Protein AF-A0A936NBI6-F1 (afdb_monomer)

pLDDT: mean 88.74, std 15.06, range [46.38, 98.56]

InterPro domains:
  IPR000383 Xaa-Pro dipeptidyl-peptidase-like domain [PF02129] (33-80)
  IPR029058 Alpha/Beta hydrolase fold [G3DSA:3.40.50.1820] (1-84)
  IPR029058 Alpha/Beta hydrolase fold [SSF53474] (5-81)

Radius of gyration: 18.68 Å; Cα contacts (8 Å, |Δi|>4): 104; chains: 1; bounding box: 45×21×60 Å

Secondary structure (DSSP, 8-state):
---HHHHHHHHHHHHHHHHTSTT--EEETTEE--EEEEETHHHHHHHHHTTT-----EEEEET--S-HHHHH-TT------PPPP-

Solvent-accessible surface area (backbone atoms only — not comparable to full-atom values): 5291 Å² total; per-residue (Å²): 134,94,46,60,70,61,56,22,49,55,49,51,55,50,48,51,53,46,38,70,38,91,86,52,58,60,81,46,95,75,33,32,71,36,70,50,73,30,50,40,68,54,8,24,52,54,59,39,26,62,73,80,52,81,63,60,80,43,80,46,58,37,79,44,51,96,42,69,65,54,71,78,46,76,75,78,69,82,84,76,77,71,87,83,86,130

Structure (mmCIF, N/CA/C/O backbone):
data_AF-A0A936NBI6-F1
#
_entry.id   AF-A0A936NBI6-F1
#
loop_
_atom_site.group_PDB
_atom_site.id
_atom_site.type_symbol
_atom_site.label_atom_id
_atom_site.label_alt_id
_atom_site.label_comp_id
_atom_site.label_asym_id
_atom_site.label_entity_id
_atom_site.label_seq_id
_atom_site.pdbx_PDB_ins_code
_atom_site.Cartn_x
_atom_site.Cartn_y
_atom_site.Cartn_z
_atom_site.occupancy
_atom_site.B_iso_or_equiv
_atom_site.auth_seq_id
_atom_site.auth_comp_id
_atom_site.auth_asym_id
_atom_site.auth_atom_id
_atom_site.pdbx_PDB_model_num
ATOM 1 N N . MET A 1 1 ? 17.7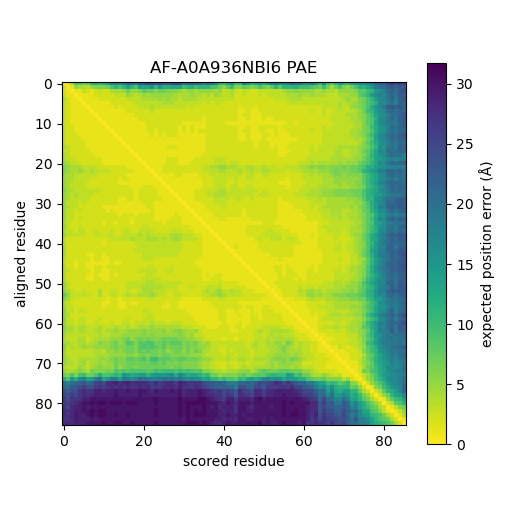72 -5.544 -1.086 1.00 60.34 1 MET A N 1
ATOM 2 C CA . MET A 1 1 ? 17.465 -4.293 -1.800 1.00 60.34 1 MET A CA 1
ATOM 3 C C . MET A 1 1 ? 16.917 -4.702 -3.154 1.00 60.34 1 MET A C 1
ATOM 5 O O . MET A 1 1 ? 17.629 -5.386 -3.884 1.00 60.34 1 MET A O 1
ATOM 9 N N . ASN A 1 2 ? 15.654 -4.380 -3.415 1.00 76.19 2 ASN A N 1
ATOM 10 C CA . ASN A 1 2 ? 14.796 -4.887 -4.484 1.00 76.19 2 ASN A CA 1
ATOM 11 C C . ASN A 1 2 ? 14.435 -6.385 -4.374 1.00 76.19 2 ASN A C 1
ATOM 13 O O . ASN A 1 2 ? 14.705 -7.170 -5.285 1.00 76.19 2 ASN A O 1
ATOM 17 N N . ASP A 1 3 ? 13.840 -6.767 -3.240 1.00 88.75 3 ASP A N 1
ATOM 18 C CA . ASP A 1 3 ? 13.175 -8.065 -3.030 1.00 88.75 3 ASP A CA 1
ATOM 19 C C . ASP A 1 3 ? 11.666 -7.814 -2.837 1.00 88.75 3 ASP A C 1
ATOM 21 O O . ASP A 1 3 ? 11.282 -7.343 -1.764 1.00 88.75 3 ASP A O 1
ATOM 25 N N . PRO A 1 4 ? 10.818 -8.092 -3.850 1.00 87.50 4 PRO A N 1
ATOM 26 C CA . PRO A 1 4 ? 9.393 -7.771 -3.799 1.00 87.50 4 PRO A CA 1
ATOM 27 C C . PRO A 1 4 ? 8.656 -8.410 -2.621 1.00 87.50 4 PRO A C 1
ATOM 29 O O . PRO A 1 4 ? 7.774 -7.786 -2.043 1.00 87.50 4 PRO A O 1
ATOM 32 N N . GLU A 1 5 ? 9.030 -9.627 -2.222 1.00 90.38 5 GLU A N 1
ATOM 33 C CA . GLU A 1 5 ? 8.354 -10.284 -1.108 1.00 90.38 5 GLU A CA 1
ATOM 34 C C . GLU A 1 5 ? 8.724 -9.653 0.231 1.00 90.38 5 GLU A C 1
ATOM 36 O O . GLU A 1 5 ? 7.867 -9.475 1.092 1.00 90.38 5 GLU A O 1
ATOM 41 N N . ARG A 1 6 ? 10.009 -9.344 0.447 1.00 94.50 6 ARG A N 1
ATOM 42 C CA . ARG A 1 6 ? 10.440 -8.702 1.698 1.00 94.50 6 ARG A CA 1
ATOM 43 C C . 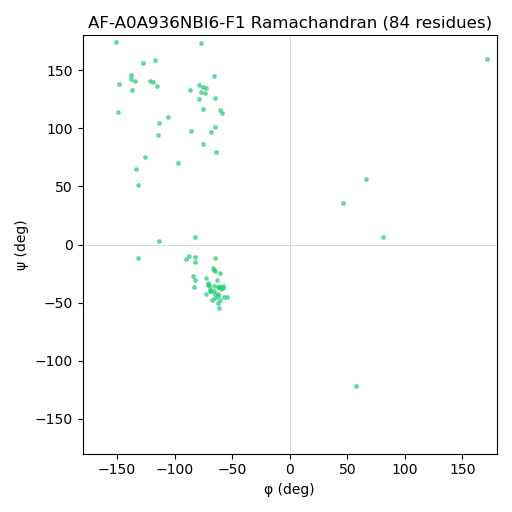ARG A 1 6 ? 9.907 -7.285 1.801 1.00 94.50 6 ARG A C 1
ATOM 45 O O . ARG A 1 6 ? 9.342 -6.938 2.825 1.00 94.50 6 ARG A O 1
ATOM 52 N N . GLU A 1 7 ? 10.052 -6.504 0.742 1.00 94.19 7 GLU A N 1
ATOM 53 C CA . GLU A 1 7 ? 9.650 -5.100 0.760 1.00 94.19 7 GLU A CA 1
ATOM 54 C C . GLU A 1 7 ? 8.129 -4.951 0.797 1.00 94.19 7 GLU A C 1
ATOM 56 O O . GLU A 1 7 ? 7.627 -4.068 1.482 1.00 94.19 7 GLU A O 1
ATOM 61 N N . GLY A 1 8 ? 7.386 -5.844 0.134 1.00 95.50 8 GLY A N 1
ATOM 62 C CA . GLY A 1 8 ? 5.937 -5.917 0.291 1.00 95.50 8 GLY A CA 1
ATOM 63 C C . GLY A 1 8 ? 5.537 -6.217 1.739 1.00 95.50 8 GLY A C 1
ATOM 64 O O . GLY A 1 8 ? 4.719 -5.490 2.291 1.00 95.50 8 GLY A O 1
ATOM 65 N N . ARG A 1 9 ? 6.163 -7.218 2.382 1.00 96.50 9 ARG A N 1
ATOM 66 C CA . ARG A 1 9 ? 5.921 -7.543 3.803 1.00 96.50 9 ARG A CA 1
ATOM 67 C C . ARG A 1 9 ? 6.241 -6.384 4.743 1.00 96.50 9 ARG A C 1
ATOM 69 O O . ARG A 1 9 ? 5.510 -6.170 5.703 1.00 96.50 9 ARG A O 1
ATOM 76 N N . ASP A 1 10 ? 7.297 -5.625 4.464 1.00 97.31 10 ASP A N 1
ATOM 77 C CA . ASP A 1 10 ? 7.619 -4.433 5.251 1.00 97.31 10 ASP A CA 1
ATOM 78 C C . ASP A 1 10 ? 6.478 -3.401 5.180 1.00 97.31 10 ASP A C 1
ATOM 80 O O . ASP A 1 10 ? 6.154 -2.787 6.193 1.00 97.31 10 ASP A O 1
ATOM 84 N N . VAL A 1 11 ? 5.809 -3.248 4.027 1.00 97.44 11 VAL A N 1
ATOM 85 C CA . VAL A 1 11 ? 4.614 -2.392 3.916 1.00 97.44 11 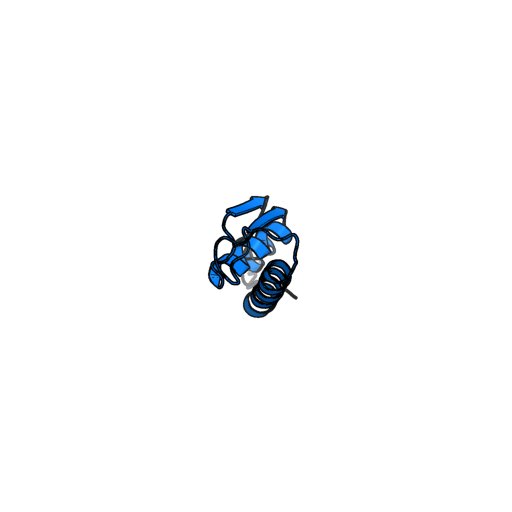VAL A CA 1
ATOM 86 C C . VAL A 1 11 ? 3.429 -2.964 4.696 1.00 97.44 11 VAL A C 1
ATOM 88 O O . VAL A 1 11 ? 2.752 -2.188 5.362 1.00 97.44 11 VAL A O 1
ATOM 91 N N . GLN A 1 12 ? 3.202 -4.284 4.688 1.00 97.38 12 GLN A N 1
ATOM 92 C CA . GLN A 1 12 ? 2.129 -4.904 5.490 1.00 97.38 12 GLN A CA 1
ATOM 93 C C . GLN A 1 12 ? 2.289 -4.572 6.979 1.00 97.38 12 GLN A C 1
ATOM 95 O O . GLN A 1 12 ? 1.353 -4.104 7.612 1.00 97.38 12 GLN A O 1
ATOM 100 N N . ILE A 1 13 ? 3.513 -4.683 7.511 1.00 98.00 13 ILE A N 1
ATOM 101 C CA . ILE A 1 13 ? 3.817 -4.330 8.908 1.00 98.00 13 ILE A CA 1
ATOM 102 C C . ILE A 1 13 ? 3.528 -2.847 9.187 1.00 98.00 13 ILE A C 1
ATOM 104 O O . ILE A 1 13 ? 3.086 -2.488 10.279 1.00 98.00 13 ILE A O 1
ATOM 108 N N . LEU A 1 14 ? 3.789 -1.962 8.221 1.00 97.88 14 LEU A N 1
ATOM 109 C CA . LEU A 1 14 ? 3.461 -0.545 8.365 1.00 97.88 14 LEU A CA 1
ATOM 110 C C . LEU A 1 14 ? 1.948 -0.303 8.348 1.00 97.88 14 LEU A C 1
ATOM 112 O O . LEU A 1 14 ? 1.487 0.529 9.125 1.00 97.88 14 LEU A O 1
ATOM 116 N N . LEU A 1 15 ? 1.185 -1.016 7.515 1.00 97.88 15 LEU A N 1
ATOM 117 C CA . LEU A 1 15 ? -0.280 -0.935 7.488 1.00 97.88 15 LEU A CA 1
ATOM 118 C C . LEU A 1 15 ? -0.880 -1.451 8.798 1.00 97.88 15 LEU A C 1
ATOM 120 O O . LEU A 1 15 ? -1.663 -0.733 9.417 1.00 97.88 15 LEU A O 1
ATOM 124 N N . ASP A 1 16 ? -0.416 -2.602 9.292 1.00 97.88 16 ASP A N 1
ATOM 125 C CA . ASP A 1 16 ? -0.785 -3.126 10.612 1.00 97.88 16 ASP A CA 1
ATOM 126 C C . ASP A 1 16 ? -0.510 -2.080 11.698 1.00 97.88 16 ASP A C 1
ATOM 128 O O . ASP A 1 16 ? -1.352 -1.785 12.547 1.00 97.88 16 ASP A O 1
ATOM 132 N N . ARG A 1 17 ? 0.663 -1.438 11.640 1.00 98.31 17 ARG A N 1
ATOM 133 C CA . ARG A 1 17 ? 1.030 -0.411 12.612 1.00 98.31 17 ARG A CA 1
ATOM 134 C C . ARG A 1 17 ? 0.153 0.835 12.522 1.00 98.31 17 ARG A C 1
ATOM 136 O O . ARG A 1 17 ? -0.117 1.446 13.557 1.00 98.31 17 ARG A O 1
ATOM 143 N N . VAL A 1 18 ? -0.264 1.232 11.321 1.00 98.06 18 VAL A N 1
ATOM 144 C CA . VAL A 1 18 ? -1.223 2.328 11.121 1.00 98.06 18 VAL A CA 1
ATOM 145 C C . VAL A 1 18 ? -2.575 1.953 11.719 1.00 98.06 18 VAL A C 1
ATOM 147 O O . VAL A 1 18 ? -3.143 2.771 12.435 1.00 98.06 18 VAL A O 1
ATOM 150 N N . ALA A 1 19 ? -3.039 0.718 11.521 1.00 98.25 19 ALA A N 1
ATOM 151 C CA . ALA A 1 19 ? -4.299 0.231 12.081 1.00 98.25 19 ALA A CA 1
ATOM 152 C C . ALA A 1 19 ? -4.333 0.253 13.623 1.00 98.25 19 ALA A C 1
ATOM 154 O O . ALA A 1 19 ? -5.402 0.335 14.224 1.00 98.25 19 ALA A O 1
ATOM 155 N N . GLU A 1 20 ? -3.166 0.205 14.274 1.00 98.12 20 GLU A N 1
ATOM 156 C CA . GLU A 1 20 ? -3.020 0.321 15.731 1.00 98.12 20 GLU A CA 1
ATOM 157 C C . GLU A 1 20 ? -3.023 1.771 16.256 1.00 98.12 20 GLU A C 1
ATOM 159 O O . GLU A 1 20 ? -3.053 1.970 17.475 1.00 98.12 20 GLU A O 1
ATOM 164 N N . GLN A 1 21 ? -2.928 2.791 15.394 1.00 98.31 21 GLN A N 1
ATOM 165 C CA . GLN A 1 21 ? -2.863 4.183 15.853 1.00 98.31 21 GLN A CA 1
ATOM 166 C C . GLN A 1 21 ? -4.256 4.710 16.231 1.00 98.31 21 GLN A C 1
ATOM 168 O O . GLN A 1 21 ? -5.214 4.487 15.492 1.00 98.31 21 GLN A O 1
ATOM 173 N N . PRO A 1 22 ? -4.397 5.453 17.345 1.00 97.56 22 PRO A N 1
ATOM 174 C CA . PRO A 1 22 ? -5.698 5.952 17.794 1.00 97.56 22 PRO A CA 1
ATOM 175 C C . PRO A 1 22 ? -6.314 7.000 16.854 1.00 97.56 22 PRO A C 1
ATOM 177 O O . PRO A 1 22 ? -7.519 7.234 16.915 1.00 97.56 22 PRO A O 1
ATOM 180 N N . GLU A 1 23 ? -5.512 7.642 16.004 1.00 97.50 23 GLU A N 1
ATOM 181 C CA . GLU A 1 23 ? -5.966 8.617 15.010 1.00 97.50 23 GLU A CA 1
ATOM 182 C C . GLU A 1 23 ? -6.384 7.981 13.676 1.00 97.50 23 GLU A C 1
ATOM 184 O O . GLU A 1 23 ? -6.917 8.687 12.819 1.00 97.50 23 GLU A O 1
ATOM 189 N N . ALA A 1 24 ? -6.118 6.688 13.467 1.00 97.69 24 ALA A N 1
ATOM 190 C CA . ALA A 1 24 ? -6.442 6.020 12.215 1.00 97.69 24 ALA A CA 1
ATOM 191 C C . ALA A 1 24 ? -7.951 5.771 12.098 1.00 97.69 24 ALA A C 1
ATOM 193 O O . ALA A 1 24 ? -8.587 5.215 12.995 1.00 97.69 24 ALA A O 1
ATOM 194 N N . GLU A 1 25 ? -8.523 6.159 10.960 1.00 98.50 25 GLU A N 1
ATOM 195 C CA . GLU A 1 25 ? -9.853 5.704 10.568 1.00 98.50 25 GLU A CA 1
ATOM 196 C C . GLU A 1 25 ? -9.741 4.274 10.034 1.00 98.50 25 GLU A C 1
ATOM 198 O O . GLU A 1 25 ? -8.864 3.981 9.219 1.00 98.50 25 GLU A O 1
ATOM 203 N N . LEU A 1 26 ? -10.611 3.385 10.514 1.00 98.56 26 LEU A N 1
ATOM 204 C CA . LEU A 1 26 ? -10.629 1.981 10.121 1.00 98.56 26 LEU A CA 1
ATOM 205 C C . LEU A 1 26 ? -11.936 1.655 9.398 1.00 98.56 26 LEU A C 1
ATOM 207 O O . LEU A 1 26 ? -13.013 2.020 9.876 1.00 98.56 26 LEU A O 1
ATOM 211 N N . ASP A 1 27 ? -11.843 0.910 8.301 1.00 98.12 27 ASP A N 1
ATOM 212 C CA . ASP A 1 27 ? -13.003 0.413 7.555 1.00 98.12 27 ASP A CA 1
ATOM 213 C C . ASP A 1 27 ? -13.546 -0.891 8.163 1.00 98.12 27 ASP A C 1
ATOM 215 O O . ASP A 1 27 ? -14.752 -1.157 8.129 1.00 98.12 27 ASP A O 1
ATOM 219 N N . AL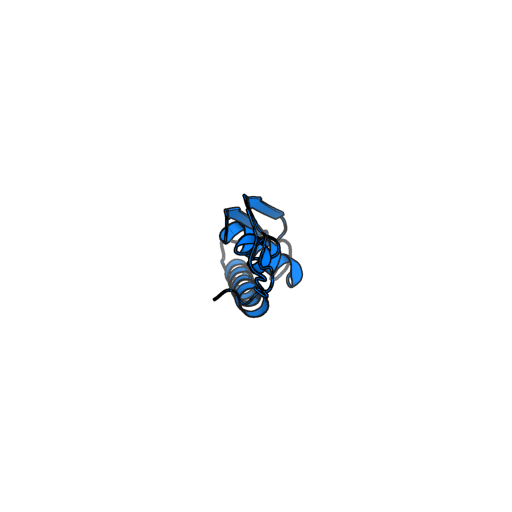A A 1 28 ? -12.675 -1.656 8.823 1.00 97.25 28 ALA A N 1
ATOM 220 C CA . ALA A 1 28 ? -13.003 -2.788 9.681 1.00 97.25 28 ALA A CA 1
ATOM 221 C C . ALA A 1 28 ? -11.939 -2.966 10.781 1.00 97.25 28 ALA A C 1
ATOM 223 O O . ALA A 1 28 ? -10.922 -2.278 10.819 1.00 97.25 28 ALA A O 1
ATOM 224 N N . ALA A 1 29 ? -12.156 -3.896 11.715 1.00 96.25 29 ALA A N 1
ATOM 225 C CA . ALA A 1 29 ? -11.165 -4.175 12.753 1.00 96.25 29 ALA A CA 1
ATOM 226 C C . ALA A 1 29 ? -9.834 -4.648 12.132 1.00 96.25 29 ALA A C 1
ATOM 228 O O . ALA A 1 29 ? -9.788 -5.721 11.533 1.00 96.25 29 ALA A O 1
ATOM 229 N N . GLY A 1 30 ? -8.769 -3.858 12.312 1.00 96.56 30 GLY A N 1
ATOM 230 C CA . GLY A 1 30 ? -7.446 -4.120 11.730 1.00 96.56 30 GLY A CA 1
ATOM 231 C C . GLY A 1 30 ? -7.285 -3.688 10.268 1.00 96.56 30 GLY A C 1
ATOM 232 O O . GLY A 1 30 ? -6.250 -3.973 9.683 1.00 96.56 30 GLY A O 1
ATOM 233 N N . ASP A 1 31 ? -8.280 -3.013 9.690 1.00 98.00 31 ASP A N 1
ATOM 234 C CA . ASP A 1 31 ? -8.285 -2.575 8.293 1.00 98.00 31 ASP A CA 1
ATOM 235 C C . ASP A 1 31 ? -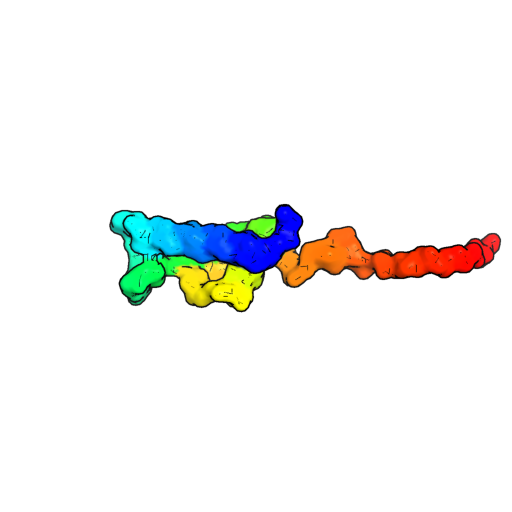8.272 -1.040 8.232 1.00 98.00 31 ASP A C 1
ATOM 237 O O . ASP A 1 31 ? -9.324 -0.410 8.402 1.00 98.00 31 ASP A O 1
ATOM 241 N N . PRO A 1 32 ? -7.087 -0.413 8.119 1.00 98.38 32 PRO A N 1
ATOM 242 C CA . PRO A 1 32 ? -6.974 1.033 8.092 1.00 98.38 32 PRO A CA 1
ATOM 243 C C . PRO A 1 32 ? -7.421 1.574 6.738 1.00 98.38 32 PRO A C 1
ATOM 245 O O . PRO A 1 32 ? -6.963 1.106 5.702 1.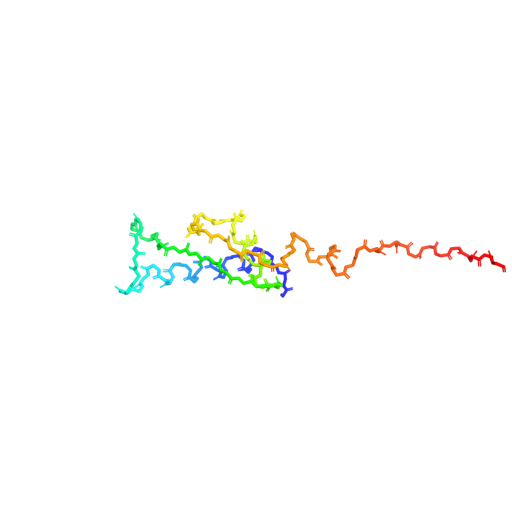00 98.38 32 PRO A O 1
ATOM 248 N N . ARG A 1 33 ? -8.218 2.646 6.743 1.00 98.38 33 ARG A N 1
ATOM 249 C CA . ARG A 1 33 ? -8.540 3.390 5.523 1.00 98.38 33 ARG A CA 1
ATOM 250 C C . ARG A 1 33 ? -7.264 4.028 4.978 1.00 98.38 33 ARG A C 1
ATOM 252 O O . ARG A 1 33 ? -6.800 5.050 5.495 1.00 98.38 33 ARG A O 1
ATOM 259 N N . ALA A 1 34 ? -6.673 3.423 3.954 1.00 97.88 34 ALA A N 1
ATOM 260 C CA . ALA A 1 34 ? -5.297 3.687 3.560 1.00 97.88 34 ALA A CA 1
ATOM 261 C C . ALA A 1 34 ? -5.134 3.812 2.044 1.00 97.88 34 ALA A C 1
ATOM 263 O O . ALA A 1 34 ? -5.563 2.979 1.252 1.00 97.88 34 ALA A O 1
ATOM 264 N N . GLY A 1 35 ? -4.418 4.856 1.629 1.00 97.88 35 GLY A N 1
ATOM 265 C CA . GLY A 1 35 ? -3.978 5.041 0.251 1.00 97.88 35 GLY A CA 1
ATOM 266 C C . GLY A 1 35 ? -2.479 5.299 0.176 1.00 97.88 35 GLY A C 1
ATOM 267 O O . GLY A 1 35 ? -1.870 5.798 1.124 1.00 97.88 35 GLY A O 1
ATOM 268 N N . MET A 1 36 ? -1.876 4.998 -0.972 1.00 98.25 36 MET A N 1
ATOM 269 C CA . MET A 1 36 ? -0.455 5.238 -1.219 1.00 98.25 36 MET A CA 1
ATOM 270 C C . MET A 1 36 ? -0.239 6.149 -2.427 1.00 98.25 36 MET A C 1
ATOM 272 O O . MET A 1 36 ? -0.890 6.024 -3.461 1.00 98.25 36 MET A O 1
ATOM 276 N N . ILE A 1 37 ? 0.731 7.054 -2.308 1.00 98.06 37 ILE A N 1
ATOM 277 C CA . ILE A 1 37 ? 1.186 7.946 -3.377 1.00 98.06 37 ILE A CA 1
ATOM 278 C C . ILE A 1 37 ? 2.710 8.019 -3.364 1.00 98.06 37 ILE A C 1
ATOM 280 O O . ILE A 1 37 ? 3.344 8.029 -2.311 1.00 98.06 37 ILE A O 1
ATOM 284 N N . GLY A 1 38 ? 3.318 8.085 -4.545 1.00 97.56 38 GLY A N 1
ATOM 285 C CA . GLY A 1 38 ? 4.771 8.091 -4.656 1.00 97.56 38 GLY A CA 1
ATOM 286 C C . GLY A 1 38 ? 5.246 7.967 -6.092 1.00 97.56 38 GLY A C 1
ATOM 287 O O . GLY A 1 38 ? 4.498 7.527 -6.966 1.00 97.56 38 GLY A O 1
ATOM 288 N N . ALA A 1 39 ? 6.493 8.378 -6.329 1.00 95.81 39 ALA A N 1
ATOM 289 C CA . ALA A 1 39 ? 7.113 8.345 -7.646 1.00 95.81 39 ALA A CA 1
ATOM 290 C C . ALA A 1 39 ? 8.338 7.422 -7.702 1.00 95.81 39 ALA A C 1
ATOM 292 O O . ALA A 1 39 ? 8.970 7.162 -6.676 1.00 95.81 39 ALA A O 1
ATOM 293 N N . SER A 1 40 ? 8.718 6.973 -8.903 1.00 94.44 40 SER A N 1
ATOM 294 C CA . SER A 1 40 ? 9.921 6.154 -9.124 1.00 94.44 40 SER A CA 1
ATOM 295 C C . SER A 1 40 ? 9.870 4.868 -8.282 1.00 94.44 40 SER A C 1
ATOM 297 O O . SER A 1 40 ? 8.907 4.111 -8.387 1.00 94.44 40 SER A O 1
ATOM 299 N N . TYR A 1 41 ? 10.847 4.612 -7.408 1.00 93.06 41 TYR A N 1
ATOM 300 C CA . TYR A 1 41 ? 10.807 3.481 -6.473 1.00 93.06 41 TYR A CA 1
ATOM 301 C C . TYR A 1 41 ? 9.580 3.519 -5.553 1.00 93.06 41 TYR A C 1
ATOM 303 O O . TYR A 1 41 ? 8.962 2.488 -5.310 1.00 93.06 41 TYR A O 1
ATOM 311 N N . GLY A 1 42 ? 9.176 4.715 -5.111 1.00 94.44 42 GLY A N 1
ATOM 312 C CA . GLY A 1 42 ? 7.961 4.916 -4.318 1.00 94.44 42 GLY A CA 1
ATOM 313 C C . GLY A 1 42 ? 6.676 4.600 -5.089 1.00 94.44 42 GLY A C 1
ATOM 314 O O . GLY A 1 42 ? 5.654 4.312 -4.480 1.00 94.44 42 GLY A O 1
ATOM 315 N N . GLY A 1 43 ? 6.718 4.623 -6.424 1.00 96.06 43 GLY A N 1
ATOM 316 C CA . GLY A 1 43 ? 5.652 4.093 -7.276 1.00 96.06 43 GLY A CA 1
ATOM 317 C C . GLY A 1 43 ? 5.766 2.578 -7.479 1.00 96.06 43 GLY A C 1
ATOM 318 O O . GLY A 1 43 ? 4.757 1.885 -7.497 1.00 96.06 43 GLY A O 1
ATOM 319 N N . GLY A 1 44 ? 6.987 2.048 -7.593 1.00 94.94 44 GLY A N 1
ATOM 320 C CA . GLY A 1 44 ? 7.236 0.607 -7.711 1.00 94.94 44 GLY A CA 1
ATOM 321 C C . GLY A 1 44 ? 6.764 -0.185 -6.488 1.00 94.94 44 GLY A C 1
ATOM 322 O O . GLY A 1 44 ? 6.080 -1.192 -6.642 1.00 94.94 44 GLY A O 1
ATOM 323 N N . ILE A 1 45 ? 7.041 0.303 -5.273 1.00 95.81 45 ILE A N 1
ATOM 324 C CA . ILE A 1 45 ? 6.634 -0.376 -4.032 1.00 95.81 45 ILE A CA 1
ATOM 325 C C . ILE A 1 45 ? 5.109 -0.482 -3.876 1.00 95.81 45 ILE A C 1
ATOM 327 O O . ILE A 1 45 ? 4.624 -1.472 -3.340 1.00 95.81 45 ILE A O 1
ATOM 331 N N . GLN A 1 46 ? 4.350 0.481 -4.413 1.00 97.19 46 GLN A N 1
ATOM 332 C CA . GLN A 1 46 ? 2.882 0.431 -4.449 1.00 97.19 46 GLN A CA 1
ATOM 333 C C . GLN A 1 46 ? 2.372 -0.762 -5.263 1.00 97.19 46 GLN A C 1
ATOM 335 O O . GLN A 1 46 ? 1.451 -1.454 -4.845 1.00 97.19 46 GLN A O 1
ATOM 340 N N . LEU A 1 47 ? 2.999 -1.028 -6.413 1.00 94.75 47 LEU A N 1
ATOM 341 C CA . LEU A 1 47 ? 2.653 -2.180 -7.248 1.00 94.75 47 LEU A CA 1
ATOM 342 C C . LEU A 1 47 ? 3.084 -3.497 -6.594 1.00 94.75 47 LEU A C 1
ATOM 344 O O . LEU A 1 47 ? 2.385 -4.499 -6.718 1.00 94.75 47 LEU A O 1
ATOM 348 N N . THR A 1 48 ? 4.217 -3.493 -5.887 1.00 95.00 48 THR A N 1
ATOM 349 C CA . THR A 1 48 ? 4.695 -4.651 -5.125 1.00 95.00 48 THR A CA 1
ATOM 350 C C . THR A 1 48 ? 3.705 -5.052 -4.033 1.00 95.00 48 THR A C 1
ATOM 352 O O . THR A 1 48 ? 3.276 -6.204 -4.013 1.00 95.00 48 THR A O 1
ATOM 355 N N . VAL A 1 49 ? 3.309 -4.134 -3.143 1.00 96.06 49 VAL A N 1
ATOM 356 C CA . VAL A 1 49 ? 2.422 -4.481 -2.018 1.00 96.06 49 VAL A CA 1
ATOM 357 C C . VAL A 1 49 ? 1.034 -4.911 -2.491 1.00 96.06 49 VAL A C 1
ATOM 359 O O . VAL A 1 49 ? 0.524 -5.921 -2.019 1.00 96.06 49 VAL A O 1
ATOM 362 N N . ALA A 1 50 ? 0.475 -4.254 -3.511 1.00 94.88 50 ALA A N 1
ATOM 363 C CA . ALA A 1 50 ? -0.839 -4.608 -4.050 1.00 94.88 50 ALA A CA 1
ATOM 364 C C . ALA A 1 50 ? -0.904 -6.000 -4.700 1.00 94.88 50 ALA A C 1
ATOM 366 O O . ALA A 1 50 ? -1.987 -6.492 -5.007 1.00 94.88 50 ALA A O 1
ATOM 367 N N . SER A 1 51 ? 0.244 -6.648 -4.927 1.00 93.06 51 SER A N 1
ATOM 368 C CA . SER A 1 51 ? 0.287 -8.039 -5.389 1.00 93.06 51 SER A CA 1
ATOM 369 C C . SER A 1 51 ? 0.130 -9.072 -4.268 1.00 93.06 51 SER A C 1
ATOM 371 O O . SER A 1 51 ? -0.121 -10.239 -4.568 1.00 93.06 51 SER A O 1
ATOM 373 N N . ILE A 1 52 ? 0.280 -8.669 -3.000 1.00 93.94 52 ILE A N 1
ATOM 374 C CA . ILE A 1 52 ? 0.293 -9.578 -1.843 1.00 93.94 52 ILE A CA 1
ATOM 375 C C . ILE A 1 52 ? -0.606 -9.140 -0.678 1.00 93.94 52 ILE A C 1
ATOM 377 O O . ILE A 1 52 ? -0.819 -9.933 0.235 1.00 93.94 52 ILE A O 1
ATOM 381 N N . ASP A 1 53 ? -1.120 -7.912 -0.697 1.00 93.94 53 ASP A N 1
ATOM 382 C CA . ASP A 1 53 ? -1.932 -7.329 0.369 1.00 93.94 53 ASP A CA 1
ATOM 383 C C . ASP A 1 53 ? -3.120 -6.553 -0.223 1.00 93.94 53 ASP A C 1
ATOM 385 O O . ASP A 1 53 ? -3.019 -5.979 -1.311 1.00 93.94 53 ASP A O 1
ATOM 389 N N . CYS A 1 54 ? -4.255 -6.569 0.474 1.00 94.19 54 CYS A N 1
ATOM 390 C CA . CYS A 1 54 ? -5.506 -5.955 0.027 1.00 94.19 54 CYS A CA 1
ATOM 391 C C . CYS A 1 54 ? -5.961 -4.764 0.888 1.00 94.19 54 CYS A C 1
ATOM 393 O O . CYS A 1 54 ? -7.017 -4.218 0.595 1.00 94.19 54 CYS A O 1
ATOM 395 N N . LEU A 1 55 ? -5.191 -4.353 1.901 1.00 96.94 55 LEU A N 1
ATOM 396 C CA . LEU A 1 55 ? -5.514 -3.266 2.839 1.00 96.94 55 LEU A CA 1
ATOM 397 C C . LEU A 1 55 ? -5.193 -1.864 2.284 1.00 96.94 55 LEU A C 1
ATOM 399 O O . LEU A 1 55 ? -5.233 -0.879 3.012 1.00 96.94 55 LEU A O 1
ATOM 403 N N . VAL A 1 56 ? -4.804 -1.749 1.009 1.00 97.56 56 VAL A N 1
ATOM 404 C CA . VAL A 1 56 ? -4.579 -0.449 0.358 1.00 97.56 56 VAL A CA 1
ATOM 405 C C . VAL A 1 56 ? -5.729 -0.155 -0.597 1.00 97.56 56 VAL A C 1
ATOM 407 O O . VAL A 1 56 ? -5.823 -0.748 -1.672 1.00 97.56 56 VAL A O 1
ATOM 410 N N . ASP A 1 57 ? -6.563 0.815 -0.234 1.00 97.56 57 ASP A N 1
ATOM 411 C CA . ASP A 1 57 ? -7.790 1.182 -0.948 1.00 97.56 57 ASP A CA 1
ATOM 412 C C . ASP A 1 57 ? -7.521 1.871 -2.288 1.00 97.56 57 ASP A C 1
ATOM 414 O O . ASP A 1 57 ? -8.293 1.762 -3.245 1.00 97.56 57 ASP A O 1
ATOM 418 N N . ALA A 1 58 ? -6.434 2.643 -2.353 1.00 97.88 58 ALA A N 1
ATOM 419 C CA . ALA A 1 58 ? -6.110 3.467 -3.508 1.00 97.88 58 ALA A CA 1
ATOM 420 C C . ALA A 1 58 ? -4.602 3.628 -3.710 1.00 97.88 58 ALA A C 1
ATOM 422 O O . ALA A 1 58 ? -3.850 3.909 -2.775 1.00 97.88 58 ALA A O 1
ATOM 423 N N . LEU A 1 59 ? -4.171 3.538 -4.969 1.00 97.62 59 LEU A N 1
ATOM 424 C CA . LEU A 1 59 ? -2.785 3.753 -5.381 1.00 97.62 59 LEU A CA 1
ATOM 425 C C . LEU A 1 59 ? -2.677 4.919 -6.360 1.00 97.62 59 LEU A C 1
ATOM 427 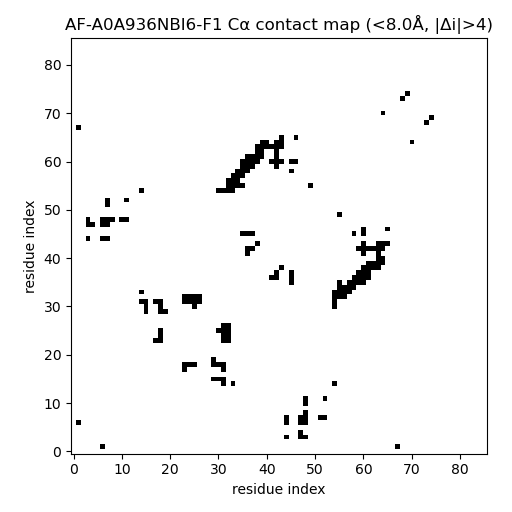O O . LEU A 1 59 ? -3.454 5.026 -7.310 1.00 97.62 59 LEU A O 1
ATOM 431 N N . VAL A 1 60 ? -1.634 5.729 -6.193 1.00 98.00 60 VAL A N 1
ATOM 432 C CA . VAL A 1 60 ? -1.215 6.762 -7.147 1.00 98.00 60 VAL A CA 1
ATOM 433 C C . VAL A 1 60 ? 0.268 6.546 -7.505 1.00 98.00 60 VAL A C 1
ATOM 435 O O . VAL A 1 60 ? 1.155 7.264 -7.015 1.00 98.00 60 VAL A O 1
ATOM 438 N N . PRO A 1 61 ? 0.575 5.535 -8.346 1.00 96.56 61 PRO A N 1
ATOM 439 C CA . PRO A 1 61 ? 1.944 5.155 -8.677 1.00 96.56 61 PRO A CA 1
ATOM 440 C C . PRO A 1 61 ? 2.486 5.999 -9.841 1.00 96.56 61 PRO A C 1
ATOM 442 O O . PRO A 1 61 ? 2.267 5.708 -11.016 1.00 96.56 61 PRO A O 1
ATOM 445 N N . ASN A 1 62 ? 3.239 7.053 -9.528 1.00 96.69 62 ASN A N 1
ATOM 446 C CA . ASN A 1 62 ? 3.777 7.978 -10.528 1.00 96.69 62 ASN A CA 1
ATOM 447 C C . ASN A 1 62 ? 5.124 7.507 -11.091 1.00 96.69 62 ASN A C 1
ATOM 449 O O . ASN A 1 62 ? 6.033 7.165 -10.339 1.00 96.69 62 ASN A O 1
ATOM 453 N N . MET A 1 63 ? 5.302 7.533 -12.419 1.00 93.25 63 MET A N 1
ATOM 454 C CA . MET A 1 63 ? 6.556 7.101 -13.078 1.00 93.25 63 MET A CA 1
ATOM 455 C C . MET A 1 63 ? 7.080 5.761 -12.523 1.00 93.25 63 MET A C 1
ATOM 457 O O . MET A 1 63 ? 8.281 5.577 -12.308 1.00 93.25 63 MET A O 1
ATOM 461 N N . ALA A 1 64 ? 6.148 4.868 -12.190 1.00 93.38 64 ALA A N 1
ATOM 462 C CA . ALA A 1 64 ? 6.443 3.586 -11.587 1.00 93.38 64 ALA A CA 1
ATOM 463 C C . ALA A 1 64 ? 6.964 2.605 -12.640 1.00 93.38 64 ALA A C 1
ATOM 465 O O . ALA A 1 64 ? 6.946 2.854 -13.846 1.00 93.38 64 ALA A O 1
ATOM 466 N N . TRP A 1 65 ? 7.395 1.452 -12.159 1.00 90.12 65 TRP A N 1
ATOM 467 C CA . TRP A 1 65 ? 7.848 0.343 -12.976 1.00 90.12 65 TRP A CA 1
ATOM 468 C C . TRP A 1 65 ? 7.226 -0.939 -12.440 1.00 90.12 65 TRP A C 1
ATOM 470 O O . TRP A 1 65 ? 7.142 -1.136 -11.234 1.00 90.12 65 TRP A O 1
ATOM 480 N N . HIS A 1 66 ? 6.826 -1.836 -13.335 1.00 84.06 66 HIS A N 1
ATOM 481 C CA . HIS A 1 66 ? 6.352 -3.169 -12.949 1.00 84.06 66 HIS A CA 1
ATOM 482 C C . HIS A 1 66 ? 7.500 -4.197 -12.892 1.00 84.06 66 HIS A C 1
ATOM 484 O O . HIS A 1 66 ? 7.329 -5.316 -12.422 1.00 84.06 66 HIS A O 1
ATOM 490 N N . SER A 1 67 ? 8.680 -3.850 -13.422 1.00 86.81 67 SER A N 1
ATOM 491 C CA . SER A 1 67 ? 9.892 -4.665 -13.340 1.00 86.81 67 SER A CA 1
ATOM 492 C C . SER A 1 67 ? 11.123 -3.772 -13.317 1.00 86.81 67 SER A C 1
ATOM 494 O O . SER A 1 67 ? 11.450 -3.104 -14.304 1.00 86.81 67 SER A O 1
ATOM 496 N N . LEU A 1 68 ? 11.837 -3.775 -12.188 1.00 86.12 68 LEU A N 1
ATOM 497 C CA . LEU A 1 68 ? 13.047 -2.969 -12.042 1.00 86.12 68 LEU A CA 1
ATOM 498 C C . LEU A 1 68 ? 14.111 -3.406 -13.053 1.00 86.12 68 LEU A C 1
ATOM 500 O O . LEU A 1 68 ? 14.815 -2.583 -13.631 1.00 86.12 68 LEU A O 1
ATOM 504 N N . LYS A 1 69 ? 14.191 -4.716 -13.319 1.00 88.56 69 LYS A N 1
ATOM 505 C CA . LYS A 1 69 ? 15.180 -5.289 -14.233 1.00 88.56 69 LYS A CA 1
ATOM 506 C C . LYS A 1 69 ? 15.015 -4.761 -15.656 1.00 88.56 69 LYS A C 1
ATOM 508 O O . LYS A 1 69 ? 16.007 -4.342 -16.246 1.00 88.56 69 LYS A O 1
ATOM 513 N N . THR A 1 70 ? 13.804 -4.793 -16.214 1.00 87.94 70 THR A N 1
ATOM 514 C CA . THR A 1 70 ? 13.568 -4.299 -17.582 1.00 87.94 70 THR A CA 1
ATOM 515 C C . THR A 1 70 ? 13.619 -2.778 -17.652 1.00 87.94 70 THR A C 1
ATOM 517 O O . THR A 1 70 ? 14.048 -2.247 -18.668 1.00 87.94 70 THR A O 1
ATOM 520 N N . SER A 1 71 ? 13.268 -2.082 -16.567 1.00 87.12 71 SER A N 1
ATOM 521 C CA . SER A 1 71 ? 13.345 -0.617 -16.498 1.00 87.12 71 SER A CA 1
ATOM 522 C C . SER A 1 71 ? 14.789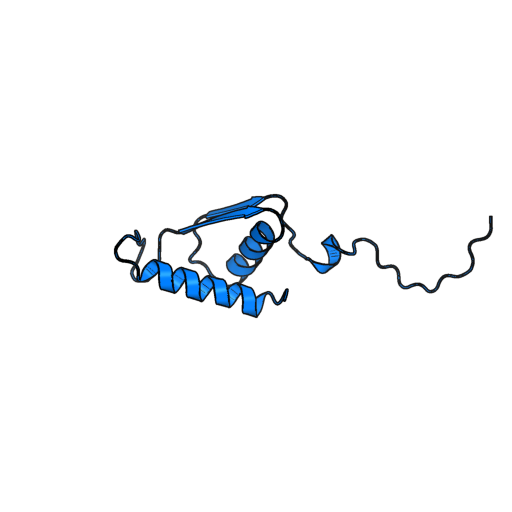 -0.107 -16.494 1.00 87.12 71 SER A C 1
ATOM 524 O O . SER A 1 71 ? 15.098 0.866 -17.172 1.00 87.12 71 SER A O 1
ATOM 526 N N . LEU A 1 72 ? 15.692 -0.784 -15.774 1.00 87.81 72 LEU A N 1
ATOM 527 C CA . LEU A 1 72 ? 17.116 -0.423 -15.724 1.00 87.81 72 LEU A CA 1
ATOM 528 C C . LEU A 1 72 ? 17.915 -0.954 -16.917 1.00 87.81 72 LEU A C 1
ATOM 530 O O . LEU A 1 72 ? 18.921 -0.366 -17.309 1.00 87.81 72 LEU A O 1
ATOM 534 N N . TYR A 1 73 ? 17.502 -2.092 -17.474 1.00 88.69 73 TYR A N 1
ATOM 535 C CA . TYR A 1 73 ? 18.236 -2.792 -18.524 1.00 88.69 73 TYR A CA 1
ATOM 536 C C . TYR A 1 73 ? 17.316 -3.220 -19.677 1.00 88.69 73 TYR A C 1
ATOM 538 O O . TYR A 1 73 ? 17.163 -4.421 -19.923 1.00 88.69 73 TYR A O 1
ATOM 546 N N . PRO A 1 74 ? 16.726 -2.264 -20.414 1.00 82.19 74 PRO A N 1
ATOM 547 C CA . PRO A 1 74 ? 15.728 -2.553 -21.446 1.00 82.19 74 PRO A CA 1
ATOM 548 C C . PRO A 1 74 ? 16.284 -3.350 -22.639 1.00 82.19 74 PRO A C 1
ATOM 550 O O . PRO A 1 74 ? 15.533 -4.039 -23.322 1.00 82.19 74 PRO A O 1
ATOM 553 N N . THR A 1 75 ? 17.600 -3.312 -22.877 1.00 80.38 75 THR A N 1
ATOM 554 C CA . THR A 1 75 ? 18.261 -3.939 -24.037 1.00 80.38 75 THR A CA 1
ATOM 555 C C . THR A 1 75 ? 19.491 -4.764 -23.650 1.00 80.38 75 THR A C 1
ATOM 557 O O . THR A 1 75 ? 20.569 -4.597 -24.221 1.00 80.38 75 THR A O 1
ATOM 560 N N . ARG A 1 76 ? 19.382 -5.685 -22.684 1.00 60.22 76 ARG A N 1
ATOM 561 C CA . ARG A 1 76 ? 20.436 -6.703 -22.497 1.00 60.22 76 ARG A CA 1
ATOM 562 C C . ARG A 1 76 ? 20.342 -7.763 -23.594 1.00 60.22 76 ARG A C 1
ATOM 564 O O . ARG A 1 76 ? 19.721 -8.806 -23.415 1.00 60.22 76 ARG A O 1
ATOM 571 N N . TRP A 1 77 ? 20.993 -7.498 -24.720 1.00 53.31 77 TRP A N 1
ATOM 572 C CA . TRP A 1 77 ? 21.434 -8.544 -25.633 1.00 53.31 77 TRP A CA 1
ATOM 573 C C . TRP A 1 77 ? 22.620 -9.268 -24.986 1.00 53.31 77 TRP A C 1
ATOM 575 O O . TRP A 1 77 ? 23.524 -8.646 -24.430 1.00 53.31 77 TRP A O 1
ATOM 585 N N . SER A 1 78 ? 22.610 -10.598 -25.021 1.00 56.47 78 SER A N 1
ATOM 586 C CA . SER A 1 78 ? 23.818 -11.382 -24.776 1.00 56.47 78 SER A CA 1
ATOM 587 C C . SER A 1 78 ? 24.854 -10.957 -25.816 1.00 56.47 78 SER A C 1
ATOM 589 O O . SER A 1 78 ? 24.663 -11.178 -27.011 1.00 56.47 78 SER A O 1
ATOM 591 N N . THR A 1 79 ? 25.938 -10.324 -25.376 1.00 51.28 79 THR A N 1
ATOM 592 C CA . THR A 1 79 ? 27.124 -10.041 -26.183 1.00 51.28 79 THR A CA 1
ATOM 593 C C . THR A 1 79 ? 27.785 -11.348 -26.613 1.00 51.28 79 THR A C 1
ATOM 595 O O . THR A 1 79 ? 28.802 -11.764 -26.072 1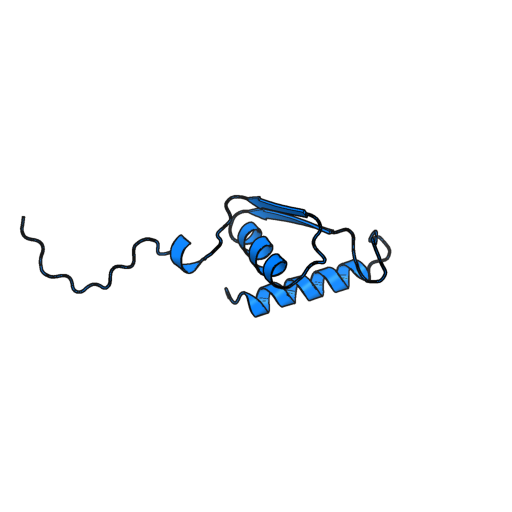.00 51.28 79 THR A O 1
ATOM 598 N N . ARG A 1 80 ? 27.245 -11.994 -27.645 1.00 51.41 80 ARG A N 1
ATOM 599 C CA . ARG A 1 80 ? 28.076 -12.704 -28.618 1.00 51.41 80 ARG A CA 1
ATOM 600 C C . ARG A 1 80 ? 28.263 -11.745 -29.792 1.00 51.41 80 ARG A C 1
ATOM 602 O O . ARG A 1 80 ? 27.650 -11.891 -30.841 1.00 51.41 80 ARG A O 1
ATOM 609 N N . ALA A 1 81 ? 29.031 -10.683 -29.544 1.00 50.97 81 ALA A N 1
ATOM 610 C CA . ALA A 1 81 ? 29.373 -9.695 -30.554 1.00 50.97 81 ALA A CA 1
ATOM 611 C C . ALA A 1 81 ? 30.296 -10.356 -31.587 1.00 50.97 81 ALA A C 1
ATOM 613 O O . ALA A 1 81 ? 31.497 -10.489 -31.365 1.00 50.97 81 ALA A O 1
ATOM 614 N N . GLY A 1 82 ? 29.723 -10.816 -32.698 1.00 52.88 82 GLY A N 1
ATOM 615 C CA . GLY A 1 82 ? 30.478 -10.911 -33.944 1.00 52.88 82 GLY A CA 1
ATOM 616 C C . GLY A 1 82 ? 30.833 -9.491 -34.403 1.00 52.88 82 GLY A C 1
ATOM 617 O O . GLY A 1 82 ? 30.049 -8.571 -34.147 1.00 52.88 82 GLY A O 1
ATOM 618 N N . PRO A 1 83 ? 32.006 -9.272 -35.016 1.00 48.88 83 PRO A N 1
ATOM 619 C CA . PRO A 1 83 ? 32.425 -7.932 -35.397 1.00 48.88 83 PRO A CA 1
ATOM 620 C C . PRO A 1 83 ? 31.476 -7.373 -36.462 1.00 48.88 83 PRO A C 1
ATOM 622 O O . PRO A 1 83 ? 31.247 -8.001 -37.494 1.00 48.88 83 PRO A O 1
ATOM 625 N N . ALA A 1 84 ? 30.919 -6.191 -36.197 1.00 51.78 84 ALA A N 1
ATOM 626 C CA . ALA A 1 84 ? 30.188 -5.420 -37.191 1.00 51.78 84 ALA A CA 1
ATOM 627 C C . ALA A 1 84 ? 31.200 -4.787 -38.154 1.00 51.78 84 ALA A C 1
ATOM 629 O O . ALA A 1 84 ? 32.035 -3.984 -37.740 1.00 51.78 84 ALA A O 1
ATOM 630 N N . SER A 1 85 ? 31.134 -5.176 -39.424 1.00 46.38 85 SER A N 1
ATOM 631 C CA . SER A 1 85 ? 31.810 -4.493 -40.523 1.00 46.38 85 SER A CA 1
ATOM 632 C C . SER A 1 85 ? 31.022 -3.243 -40.917 1.00 46.38 85 SER A C 1
ATOM 634 O O . SER A 1 85 ? 29.841 -3.357 -41.256 1.00 46.38 85 SER A O 1
ATOM 636 N N . TRP A 1 86 ? 31.698 -2.097 -40.918 1.00 54.41 86 TRP A N 1
ATOM 637 C CA . TRP A 1 86 ? 31.414 -0.958 -41.790 1.00 54.41 86 TRP A CA 1
ATOM 638 C C . TRP A 1 86 ? 32.650 -0.725 -42.651 1.00 54.41 86 TRP A C 1
ATOM 640 O O . TRP A 1 86 ? 33.764 -0.853 -42.090 1.00 54.41 86 TRP A O 1
#

Mean predicted aligned error: 7.2 Å

Nearest PDB structures (foldseek):
  5yzm-assembly1_B  TM=9.001E-01  e=1.060E+00  Deinococcus radiodurans R1 = ATCC 13939 = DSM 20539
  5yzo-assembly1_A  TM=8.913E-01  e=1.396E+00  Deinococcus radiodurans R1 = ATCC 13939 = DSM 20539

Organism: NCBI:txid2954438

Foldseek 3Di:
DPDLVVLLVVVVVVLQVLLPDPPFDAPDNSQTAAAAEDEEVSLQNQLSNVVPDDSHPYYHRHPYDPDPCCVVPVDPDDPPDDDDDD

Sequence (86 aa):
MNDPEREGRDVQILLDRVAEQPEAELDAAGDPRAGMIGASYGGGIQLTVASIDCLVDALVPNMAWHSLKTSLYPTRWSTRAGPASW